Protein AF-A0A971BVS3-F1 (afdb_monomer)

pLDDT: mean 84.84, std 17.57, range [34.06, 97.12]

Secondary structure (DSSP, 8-state):
------------S-HHHHHHHHHHHHH--SS--THHHHHHHHHTT--S-HHHHHHHHHTSSPPPHHHHHHHGGGTTS-GGGSHHHHHHHHHHHHHH-THHHHHHHHHHHHHHHHHS---PPPTT---

Nearest PDB structures (foldseek):
  3r1f-assembly1_A  TM=5.822E-01  e=2.457E-03  Mycobacterium tuberculosis
  3qf3-assembly2_B  TM=5.827E-01  e=1.159E-02  Mycobacterium tuberculosis
  3qyx-assembly1_D  TM=5.644E-01  e=2.059E-02  Mycobacterium tuberculosis H37Rv
  6tri-assembly1_A  TM=7.902E-01  e=2.731E-01  Lactococcus phage TP901-1

Mean predicted aligned error: 8.76 Å

Sequence (127 aa):
MDTNNNVFSYAHESFAETANALLRAQTGRPKPSYAGLVRAAVQRGWPYTPQYLSQMLSGDRAPTMEAMEIVAPLLGVRPDYFREYRVERVRRWFIEHPALDDHFYEQIAAFVAGVVPQRAPHPGALR

Foldseek 3Di:
DDDPPPPVQADPDAPLVVLLVLQCVVPVDNDDDCPVLLVQLVVVVNPDDSVQVVCSNVVVDHDDLVRLCSRQVVSVHHSRSHPSNVVVVVVVCCVVPVVVCVVCVVVVVVVCPVPDPPPPPPPPPDD

Radius of gyration: 19.65 Å; Cα contacts (8 Å, |Δi|>4): 90; chains: 1; bounding box: 39×51×48 Å

Structure (mmCIF, N/CA/C/O backbone):
data_AF-A0A971BVS3-F1
#
_entry.id   AF-A0A971BVS3-F1
#
loop_
_atom_site.group_PDB
_atom_site.id
_atom_site.type_symbol
_atom_site.label_atom_id
_atom_site.label_alt_id
_atom_site.label_comp_id
_atom_site.label_asym_id
_atom_site.label_entity_id
_atom_site.label_seq_id
_atom_site.pdbx_PDB_ins_code
_atom_site.Cartn_x
_atom_site.Cartn_y
_atom_site.Cartn_z
_atom_site.occupancy
_atom_site.B_iso_or_equiv
_atom_site.auth_seq_id
_atom_site.auth_comp_id
_atom_site.auth_asym_id
_atom_site.auth_atom_id
_atom_site.pdbx_PDB_model_num
ATOM 1 N N . MET A 1 1 ? -18.941 -16.484 -28.799 1.00 34.25 1 MET A N 1
ATOM 2 C CA . MET A 1 1 ? -17.811 -16.905 -27.947 1.00 34.25 1 MET A CA 1
ATOM 3 C C . MET A 1 1 ? -17.399 -15.679 -27.167 1.00 34.25 1 MET A C 1
ATOM 5 O O . MET A 1 1 ? -16.664 -14.850 -27.684 1.00 34.25 1 MET A O 1
ATOM 9 N N . ASP A 1 2 ? -17.981 -15.518 -25.985 1.00 34.06 2 ASP A N 1
ATOM 10 C CA . ASP A 1 2 ? -17.744 -14.372 -25.117 1.00 34.06 2 ASP A CA 1
ATOM 11 C C . ASP A 1 2 ? -16.379 -14.532 -24.450 1.00 34.06 2 ASP A C 1
ATOM 13 O O . ASP A 1 2 ? -16.191 -15.336 -23.536 1.00 34.06 2 ASP A O 1
ATOM 17 N N . THR A 1 3 ? -15.382 -13.809 -24.953 1.00 38.88 3 THR A N 1
ATOM 18 C CA . THR A 1 3 ? -14.093 -13.678 -24.278 1.00 38.88 3 THR A CA 1
ATOM 19 C C . THR A 1 3 ? -14.301 -12.886 -22.997 1.00 38.88 3 THR A C 1
ATOM 21 O O . THR A 1 3 ? -14.430 -11.664 -23.023 1.00 38.88 3 THR A O 1
ATOM 24 N N . ASN A 1 4 ? -14.356 -13.631 -21.893 1.00 38.84 4 ASN A N 1
ATOM 25 C CA . ASN A 1 4 ? -14.188 -13.216 -20.505 1.00 38.84 4 ASN A CA 1
ATOM 26 C C . ASN A 1 4 ? -13.285 -11.982 -20.358 1.00 38.84 4 ASN A C 1
ATOM 28 O O . ASN A 1 4 ? -12.075 -12.101 -20.171 1.00 38.84 4 ASN A O 1
ATOM 32 N N . ASN A 1 5 ? -13.884 -10.794 -20.380 1.00 39.03 5 ASN A N 1
ATOM 33 C CA . ASN A 1 5 ? -13.213 -9.564 -19.998 1.00 39.03 5 ASN A CA 1
ATOM 34 C C . ASN A 1 5 ? -13.386 -9.398 -18.484 1.00 39.03 5 ASN A C 1
ATOM 36 O O . ASN A 1 5 ? -14.118 -8.531 -18.012 1.00 39.03 5 ASN A O 1
ATOM 40 N N . ASN A 1 6 ? -12.762 -10.291 -17.710 1.00 39.00 6 ASN A N 1
ATOM 41 C CA . ASN A 1 6 ? -12.603 -10.071 -16.278 1.00 39.00 6 ASN A CA 1
ATOM 42 C C . ASN A 1 6 ? -11.486 -9.037 -16.117 1.00 39.00 6 ASN A C 1
ATOM 44 O O . ASN A 1 6 ? -10.329 -9.369 -15.863 1.00 39.00 6 ASN A O 1
ATOM 48 N N . VAL A 1 7 ? -11.837 -7.780 -16.392 1.00 41.62 7 VAL A N 1
ATOM 49 C CA . VAL A 1 7 ? -10.999 -6.621 -16.117 1.00 41.62 7 VAL A CA 1
ATOM 50 C C . VAL A 1 7 ? -10.808 -6.628 -14.612 1.00 41.62 7 VAL A C 1
ATOM 52 O O . VAL A 1 7 ? -11.708 -6.250 -13.866 1.00 41.62 7 VAL A O 1
ATOM 55 N N . PHE A 1 8 ? -9.671 -7.141 -14.151 1.00 43.50 8 PHE A N 1
ATOM 56 C CA . PHE A 1 8 ? -9.269 -6.999 -12.765 1.00 43.50 8 PHE A CA 1
ATOM 57 C C . PHE A 1 8 ? -9.364 -5.507 -12.424 1.00 43.50 8 PHE A C 1
ATOM 59 O O . PHE A 1 8 ? -8.578 -4.699 -12.920 1.00 43.50 8 PHE A O 1
ATOM 66 N N . SER A 1 9 ? -10.389 -5.131 -11.658 1.00 60.31 9 SER A N 1
ATOM 67 C CA . SER A 1 9 ? -10.668 -3.745 -11.289 1.00 60.31 9 SER A CA 1
ATOM 68 C C . SER A 1 9 ? -9.644 -3.315 -10.245 1.00 60.31 9 SER A C 1
ATOM 70 O O . SER A 1 9 ? -9.932 -3.298 -9.054 1.00 60.31 9 SER A O 1
ATOM 72 N N . TYR A 1 10 ? -8.412 -3.066 -10.676 1.00 72.38 10 TYR A N 1
ATOM 73 C CA . TYR A 1 10 ? -7.348 -2.578 -9.814 1.00 72.38 10 TYR A CA 1
ATOM 74 C C . TYR A 1 10 ? -7.558 -1.097 -9.506 1.00 72.38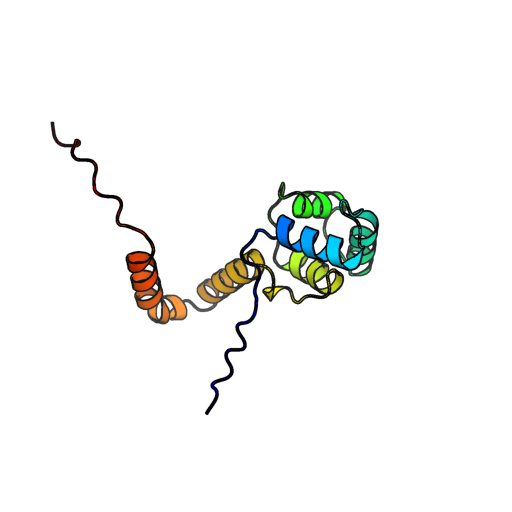 10 TYR A C 1
ATOM 76 O O . TYR A 1 10 ? -7.967 -0.334 -10.380 1.00 72.38 10 TYR A O 1
ATOM 84 N N . ALA A 1 11 ? -7.214 -0.671 -8.290 1.00 73.00 11 ALA A N 1
ATOM 85 C CA . ALA A 1 11 ? -7.249 0.745 -7.958 1.00 73.00 11 ALA A CA 1
ATOM 86 C C . ALA A 1 11 ? -6.147 1.496 -8.715 1.00 73.00 11 ALA A C 1
ATOM 88 O O . ALA A 1 11 ? -5.006 1.022 -8.826 1.00 73.00 11 ALA A O 1
ATOM 89 N N . HIS A 1 12 ? -6.503 2.662 -9.247 1.00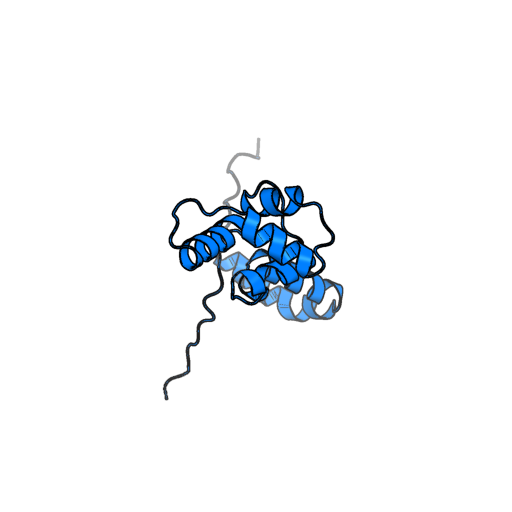 82.00 12 HIS A N 1
ATOM 90 C CA . HIS A 1 12 ? -5.579 3.562 -9.939 1.00 82.00 12 HIS A CA 1
ATOM 91 C C . HIS A 1 12 ? -5.222 4.780 -9.081 1.00 82.00 12 HIS A C 1
ATOM 93 O O . HIS A 1 12 ? -4.195 5.416 -9.326 1.00 82.00 12 HIS A O 1
ATOM 99 N N . GLU A 1 13 ? -6.044 5.059 -8.073 1.00 91.69 13 GLU A N 1
ATOM 100 C CA . GLU A 1 13 ? -5.842 6.043 -7.022 1.00 91.69 13 GLU A CA 1
ATOM 101 C C . GLU A 1 13 ? -4.660 5.673 -6.117 1.00 91.69 13 GLU A C 1
ATOM 103 O O . GLU A 1 13 ? -4.122 4.560 -6.165 1.00 91.69 13 GLU A O 1
ATOM 108 N N . SER A 1 14 ? -4.258 6.617 -5.265 1.00 93.75 14 SER A N 1
ATOM 109 C CA . SER A 1 14 ? -3.220 6.361 -4.269 1.00 93.75 14 SER A CA 1
ATOM 110 C C . SER A 1 14 ? -3.648 5.283 -3.268 1.00 93.75 14 SER A C 1
ATOM 112 O O . SER A 1 14 ? -4.840 5.045 -3.022 1.00 93.75 14 SER A O 1
ATOM 114 N N . PHE A 1 15 ? -2.664 4.667 -2.616 1.00 94.69 15 PHE A N 1
ATOM 115 C CA . PHE A 1 15 ? -2.881 3.750 -1.505 1.00 94.69 15 PHE A CA 1
ATOM 116 C C . PHE A 1 15 ? -3.777 4.380 -0.438 1.00 94.69 15 PHE A C 1
ATOM 118 O O . PHE A 1 15 ? -4.727 3.744 0.012 1.00 94.69 15 PHE A O 1
ATOM 125 N N . ALA A 1 16 ? -3.506 5.633 -0.061 1.00 94.50 16 ALA A N 1
ATOM 126 C CA . ALA A 1 16 ? -4.253 6.343 0.970 1.00 94.50 16 ALA A CA 1
ATOM 127 C C . ALA A 1 16 ? -5.737 6.481 0.597 1.00 94.50 16 ALA A C 1
ATOM 129 O O . ALA A 1 16 ? -6.614 6.135 1.391 1.00 94.50 16 ALA A O 1
ATOM 130 N N . GLU A 1 17 ? -6.038 6.933 -0.620 1.00 94.25 17 GLU A N 1
ATOM 131 C CA . GLU A 1 17 ? -7.415 7.092 -1.103 1.00 94.25 17 GLU A CA 1
ATOM 132 C C . GLU A 1 17 ? -8.146 5.751 -1.167 1.00 94.25 17 GLU A C 1
ATOM 134 O O . GLU A 1 17 ? -9.255 5.616 -0.639 1.00 94.25 17 GLU A O 1
ATOM 139 N N . THR A 1 18 ? -7.489 4.744 -1.742 1.00 95.19 18 THR A N 1
ATOM 140 C CA . THR A 1 18 ? -8.035 3.394 -1.904 1.00 95.19 18 THR A CA 1
ATOM 141 C C . THR A 1 18 ? -8.299 2.735 -0.551 1.00 95.19 18 THR A C 1
ATOM 143 O O . THR A 1 18 ? -9.392 2.227 -0.300 1.00 95.19 18 THR A O 1
ATOM 146 N N . ALA A 1 19 ? -7.327 2.776 0.363 1.00 94.50 19 ALA A N 1
ATOM 147 C CA . ALA A 1 19 ? -7.445 2.181 1.688 1.00 94.50 19 ALA A CA 1
ATOM 148 C C . ALA A 1 19 ? -8.544 2.859 2.514 1.00 94.50 19 ALA A C 1
ATOM 150 O O . ALA A 1 19 ? -9.327 2.177 3.176 1.00 94.50 19 ALA A O 1
ATOM 151 N N . ASN A 1 20 ? -8.666 4.188 2.430 1.00 94.25 20 ASN A N 1
ATOM 152 C CA . ASN A 1 20 ? -9.758 4.905 3.081 1.00 94.25 20 ASN A CA 1
ATOM 153 C C . ASN A 1 20 ? -11.118 4.575 2.466 1.00 94.25 20 ASN A C 1
ATOM 155 O O . ASN A 1 20 ? -12.089 4.433 3.204 1.00 94.25 20 ASN A O 1
ATOM 159 N N . ALA A 1 21 ? -11.219 4.430 1.143 1.00 93.56 21 ALA A N 1
ATOM 160 C CA . ALA A 1 21 ? -12.458 4.002 0.499 1.00 93.56 21 ALA A CA 1
ATOM 161 C C . ALA A 1 21 ? -12.898 2.612 0.989 1.00 93.56 21 ALA A C 1
ATOM 163 O O . ALA A 1 21 ? -14.047 2.453 1.404 1.00 93.56 21 ALA A O 1
ATOM 164 N N . LEU A 1 22 ? -11.971 1.651 1.045 1.00 94.50 22 LEU A N 1
ATOM 165 C CA . LEU A 1 22 ? -12.222 0.310 1.582 1.00 94.50 22 LEU A CA 1
ATOM 166 C C . LEU A 1 22 ? -12.634 0.360 3.058 1.00 94.50 22 LEU A C 1
ATOM 168 O O . LEU A 1 22 ? -13.625 -0.252 3.452 1.00 94.50 22 LEU A O 1
ATOM 172 N N . LEU A 1 23 ? -11.935 1.145 3.878 1.00 93.50 23 LEU A N 1
ATOM 173 C CA . LEU A 1 23 ? -12.232 1.256 5.304 1.00 93.50 23 LEU A CA 1
ATOM 174 C C . LEU A 1 23 ? -13.594 1.928 5.567 1.00 93.50 23 LEU A C 1
ATOM 176 O O . LEU A 1 23 ? -14.326 1.526 6.477 1.00 93.50 23 LEU A O 1
ATOM 180 N N . ARG A 1 24 ? -13.980 2.922 4.756 1.00 94.00 24 ARG A N 1
ATOM 181 C CA . ARG A 1 24 ? -15.329 3.513 4.781 1.00 94.00 24 ARG A CA 1
ATOM 182 C C . ARG A 1 24 ? -16.392 2.482 4.409 1.00 94.00 24 ARG A C 1
ATOM 184 O O . ARG A 1 24 ? -17.395 2.392 5.111 1.00 94.00 24 ARG A O 1
ATOM 191 N N . ALA A 1 25 ? -16.154 1.683 3.369 1.00 92.06 25 ALA A N 1
ATOM 192 C CA . ALA A 1 25 ? -17.074 0.629 2.945 1.00 92.06 25 ALA A CA 1
ATOM 193 C C . ALA A 1 25 ? -17.264 -0.449 4.028 1.00 92.06 25 ALA A C 1
ATOM 195 O O . ALA A 1 25 ? -18.390 -0.851 4.296 1.00 92.06 25 ALA A O 1
ATOM 196 N N . GLN A 1 26 ? -16.188 -0.861 4.708 1.00 91.69 26 GLN A N 1
ATOM 197 C CA . GLN A 1 26 ? -16.256 -1.849 5.792 1.00 91.69 26 GLN A CA 1
ATOM 198 C C . GLN A 1 26 ? -16.968 -1.331 7.048 1.00 91.69 26 GLN A C 1
ATOM 200 O O . GLN A 1 26 ? -17.671 -2.080 7.722 1.00 91.69 26 GLN A O 1
ATOM 205 N N . THR A 1 27 ? -16.750 -0.063 7.407 1.00 89.94 27 THR A N 1
ATOM 206 C CA . THR A 1 27 ? -17.245 0.496 8.677 1.00 89.94 27 THR A CA 1
ATOM 207 C C . THR A 1 27 ? -18.578 1.229 8.549 1.00 89.94 27 THR A C 1
ATOM 209 O O . THR A 1 27 ? -19.191 1.544 9.569 1.00 89.94 27 THR A O 1
ATOM 212 N N . GLY A 1 28 ? -18.996 1.574 7.328 1.00 91.00 28 GLY A N 1
ATOM 213 C CA . GLY A 1 28 ? -20.140 2.448 7.061 1.00 91.00 28 GLY A CA 1
ATOM 214 C C . GLY A 1 28 ? -19.951 3.891 7.548 1.00 91.00 28 GLY A C 1
ATOM 215 O O . GLY A 1 28 ? -20.908 4.661 7.580 1.00 91.00 28 GLY A O 1
ATOM 216 N N . ARG A 1 29 ? -18.738 4.280 7.970 1.00 86.94 29 ARG A N 1
ATOM 217 C CA . ARG A 1 29 ? -18.459 5.606 8.542 1.00 86.94 29 ARG A CA 1
ATOM 218 C C . ARG A 1 29 ? -17.777 6.503 7.516 1.00 86.94 29 ARG A C 1
ATOM 220 O O . ARG A 1 29 ? -16.809 6.063 6.910 1.00 86.94 29 ARG A O 1
ATOM 227 N N . PRO A 1 30 ? -18.162 7.785 7.392 1.00 84.25 30 PRO A N 1
ATOM 228 C CA . PRO A 1 30 ? -17.488 8.719 6.487 1.00 84.25 30 PRO A CA 1
ATOM 229 C C . PRO A 1 30 ? -16.053 9.048 6.931 1.00 84.25 30 PRO A C 1
ATOM 231 O O . PRO A 1 30 ? -15.200 9.338 6.096 1.00 84.25 30 PRO A O 1
ATOM 234 N N . LYS A 1 31 ? -15.776 8.979 8.242 1.00 84.25 31 LYS A N 1
ATOM 235 C CA . LYS A 1 31 ? -14.444 9.149 8.843 1.00 84.25 31 LYS A CA 1
ATOM 236 C C . LYS A 1 31 ? -14.143 7.961 9.765 1.00 84.25 31 LYS A C 1
ATOM 238 O O . LYS A 1 31 ? -14.478 8.011 10.952 1.00 84.25 31 LYS A O 1
ATOM 243 N N . PRO A 1 32 ? -13.608 6.854 9.231 1.00 82.50 32 PRO A N 1
ATOM 244 C CA . PRO A 1 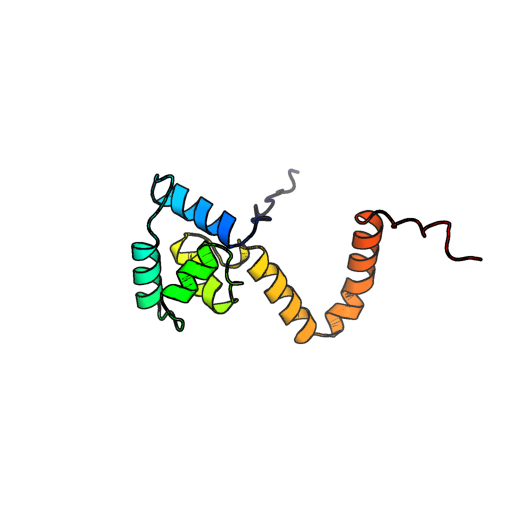32 ? -13.295 5.681 10.031 1.00 82.50 32 PRO A CA 1
ATOM 245 C C . PRO A 1 32 ? -12.122 5.951 10.981 1.00 82.50 32 PRO A C 1
ATOM 247 O O . PRO A 1 32 ? -11.208 6.709 10.673 1.00 82.50 32 PRO A O 1
ATOM 250 N N . SER A 1 33 ? -12.141 5.309 12.150 1.00 87.25 33 SER A N 1
ATOM 251 C CA . SER A 1 33 ? -10.998 5.330 13.066 1.00 87.25 33 SER A CA 1
ATOM 252 C C . SER A 1 33 ? -9.966 4.294 12.632 1.00 87.25 33 SER A C 1
ATOM 254 O O . SER A 1 33 ? -10.311 3.133 12.411 1.00 87.25 33 SER A O 1
ATOM 256 N N . TYR A 1 34 ? -8.691 4.678 12.599 1.00 89.88 34 TYR A N 1
ATOM 257 C CA . TYR A 1 34 ? -7.600 3.751 12.290 1.00 89.88 34 TYR A CA 1
ATOM 258 C C . TYR A 1 34 ? -7.223 2.848 13.465 1.00 89.88 34 TYR A C 1
ATOM 260 O O . TYR A 1 34 ? -6.516 1.868 13.265 1.00 89.88 34 TYR A O 1
ATOM 268 N N . ALA A 1 35 ? -7.707 3.113 14.684 1.00 87.44 35 ALA A N 1
ATOM 269 C CA . ALA A 1 35 ? -7.302 2.359 15.873 1.00 87.44 35 ALA A CA 1
ATOM 270 C C . ALA A 1 35 ? -7.587 0.851 15.752 1.00 87.44 35 ALA A C 1
ATOM 272 O O . ALA A 1 35 ? -6.790 0.029 16.198 1.00 87.44 35 ALA A O 1
ATOM 273 N N . GLY A 1 36 ? -8.708 0.477 15.124 1.00 90.06 36 GLY A N 1
ATOM 274 C CA . GLY A 1 36 ? -9.029 -0.925 14.848 1.00 90.06 36 GLY A CA 1
ATOM 275 C C . GLY A 1 36 ? -8.029 -1.568 13.888 1.00 90.06 36 GLY A C 1
ATOM 276 O O . GLY A 1 36 ? -7.487 -2.628 14.190 1.00 90.06 36 GLY A O 1
ATOM 277 N N . LEU A 1 37 ? -7.734 -0.879 12.784 1.00 92.19 37 LEU A N 1
ATOM 278 C CA . LEU A 1 37 ? -6.794 -1.337 11.765 1.00 92.19 37 LEU A CA 1
ATOM 279 C C . LEU A 1 37 ? -5.360 -1.432 12.308 1.00 92.19 37 LEU A C 1
ATOM 281 O O . LEU A 1 37 ? -4.700 -2.441 12.093 1.00 92.19 37 LEU A O 1
ATOM 285 N N . VAL A 1 38 ? -4.910 -0.440 13.083 1.00 91.06 38 VAL A N 1
ATOM 286 C CA . VAL A 1 38 ? -3.605 -0.447 13.766 1.00 91.06 38 VAL A CA 1
ATOM 287 C C . VAL A 1 38 ? -3.488 -1.650 14.698 1.00 91.06 38 VAL A C 1
ATOM 289 O O . VAL A 1 38 ? -2.505 -2.380 14.629 1.00 91.06 38 VAL A O 1
ATOM 292 N N . ARG A 1 39 ? -4.491 -1.894 15.555 1.00 91.62 39 ARG A N 1
ATOM 293 C CA . ARG A 1 39 ? -4.466 -3.050 16.468 1.00 91.62 39 ARG A CA 1
ATOM 294 C C . ARG A 1 39 ? -4.397 -4.370 15.707 1.00 91.62 39 ARG A C 1
ATOM 296 O O . ARG A 1 39 ? -3.604 -5.232 16.074 1.00 91.62 39 ARG A O 1
ATOM 303 N N . ALA A 1 40 ? -5.185 -4.509 14.644 1.00 93.44 40 ALA A N 1
ATOM 304 C CA . ALA A 1 40 ? -5.185 -5.713 13.823 1.00 93.44 40 ALA A CA 1
ATOM 305 C C . ALA A 1 40 ? -3.855 -5.907 13.069 1.00 93.44 40 ALA A C 1
ATOM 307 O O . ALA A 1 40 ? -3.372 -7.031 12.958 1.00 93.44 40 ALA A O 1
ATOM 308 N N . ALA A 1 41 ? -3.225 -4.822 12.607 1.00 93.62 41 ALA A N 1
ATOM 309 C CA . ALA A 1 41 ? -1.905 -4.869 11.985 1.00 93.62 41 ALA A CA 1
ATOM 310 C C . ALA A 1 41 ? -0.834 -5.321 12.987 1.00 93.62 41 ALA A C 1
ATOM 312 O O . ALA A 1 41 ? -0.073 -6.240 12.692 1.00 93.62 41 ALA A O 1
ATOM 313 N N . VAL A 1 42 ? -0.809 -4.749 14.198 1.00 92.50 42 VAL A N 1
ATOM 314 C CA . VAL A 1 42 ? 0.129 -5.151 15.265 1.00 92.50 42 VAL A CA 1
ATOM 315 C C . VAL A 1 42 ? -0.020 -6.633 15.612 1.00 92.50 42 VAL A C 1
ATOM 317 O O . VAL A 1 42 ? 0.981 -7.337 15.709 1.00 92.50 42 VAL A O 1
ATOM 320 N N . GLN A 1 43 ? -1.250 -7.142 15.707 1.00 92.62 43 GLN A N 1
ATOM 321 C CA . GLN A 1 43 ? -1.504 -8.573 15.928 1.00 92.62 43 GLN A CA 1
ATOM 322 C C . GLN A 1 43 ? -0.993 -9.473 14.792 1.00 92.62 43 GLN A C 1
ATOM 324 O O . GLN A 1 43 ? -0.706 -10.643 15.027 1.00 92.62 43 GLN A O 1
ATOM 329 N N . ARG A 1 44 ? -0.852 -8.937 13.574 1.00 92.12 44 ARG A N 1
ATOM 330 C CA . ARG A 1 44 ? -0.271 -9.625 12.411 1.00 92.12 44 ARG A CA 1
ATOM 331 C C . ARG A 1 44 ? 1.238 -9.419 12.253 1.00 92.12 44 ARG A C 1
ATOM 333 O O . ARG A 1 44 ? 1.778 -9.749 11.205 1.00 92.12 44 ARG A O 1
ATOM 340 N N . GLY A 1 45 ? 1.919 -8.903 13.276 1.00 91.75 45 GLY A N 1
ATOM 341 C CA . GLY A 1 45 ? 3.371 -8.726 13.251 1.00 91.75 45 GLY A CA 1
ATOM 342 C C . GLY A 1 45 ? 3.827 -7.452 12.544 1.00 91.75 45 GLY A C 1
ATOM 343 O O . GLY A 1 45 ? 4.905 -7.439 11.964 1.00 91.75 45 GLY A O 1
ATOM 344 N N . TRP A 1 46 ? 3.022 -6.385 12.581 1.00 93.31 46 TRP A N 1
ATOM 345 C CA . TRP A 1 46 ? 3.404 -5.070 12.058 1.00 93.31 46 TRP A CA 1
ATOM 346 C C . TRP A 1 46 ? 4.768 -4.611 12.606 1.00 93.31 46 TRP A C 1
ATOM 348 O O . TRP A 1 46 ? 4.877 -4.371 13.811 1.00 93.31 46 TRP A O 1
ATOM 358 N N . PRO A 1 47 ? 5.793 -4.447 11.748 1.00 92.00 47 PRO A N 1
ATOM 359 C CA . PRO A 1 47 ? 7.149 -4.150 12.205 1.00 92.00 47 PRO A CA 1
ATOM 360 C C . PRO A 1 47 ? 7.404 -2.645 12.393 1.00 92.00 47 PRO A C 1
ATOM 362 O O . PRO A 1 47 ? 8.463 -2.248 12.876 1.00 92.00 47 PRO A O 1
ATOM 365 N N . TYR A 1 48 ? 6.452 -1.789 12.007 1.00 92.81 48 TYR A N 1
ATOM 366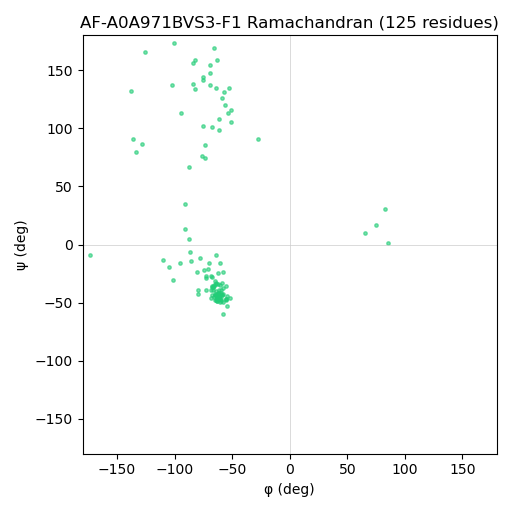 C CA . TYR A 1 48 ? 6.594 -0.334 12.051 1.00 92.81 48 TYR A CA 1
ATOM 367 C C . TYR A 1 48 ? 5.903 0.281 13.276 1.00 92.81 48 TYR A C 1
ATOM 369 O O . TYR A 1 48 ? 5.164 -0.365 14.017 1.00 92.81 48 TYR A O 1
ATOM 377 N N . THR A 1 49 ? 6.093 1.583 13.490 1.00 91.38 49 THR A N 1
ATOM 378 C CA . THR A 1 49 ? 5.358 2.294 14.543 1.00 91.38 49 THR A CA 1
ATOM 379 C C . THR A 1 49 ? 3.867 2.412 14.187 1.00 91.38 49 THR A C 1
ATOM 381 O O . THR A 1 49 ? 3.511 2.445 13.006 1.00 91.38 49 THR A O 1
ATOM 384 N N . PRO A 1 50 ? 2.960 2.544 15.171 1.00 87.50 50 PRO A N 1
ATOM 385 C CA . PRO A 1 50 ? 1.552 2.856 14.905 1.00 87.50 50 PRO A CA 1
ATOM 386 C C . PRO A 1 50 ? 1.358 4.138 14.081 1.00 87.50 50 PRO A C 1
ATOM 388 O O . PRO A 1 50 ? 0.474 4.211 13.229 1.00 87.50 50 PRO A O 1
ATOM 391 N N . GLN A 1 51 ? 2.216 5.139 14.304 1.00 91.12 51 GLN A N 1
ATOM 392 C CA . GLN A 1 51 ? 2.198 6.403 13.568 1.00 91.12 51 GLN A CA 1
ATOM 393 C C . GLN A 1 51 ? 2.499 6.211 12.078 1.00 91.12 51 GLN A C 1
ATOM 395 O O . GLN A 1 51 ? 1.907 6.906 11.257 1.00 91.12 51 GLN A O 1
ATOM 400 N N . TYR A 1 52 ? 3.354 5.245 11.725 1.00 93.31 52 TYR A N 1
ATOM 401 C CA . TYR A 1 52 ? 3.657 4.908 10.335 1.00 93.31 52 TYR A CA 1
ATOM 402 C C . TYR A 1 52 ? 2.381 4.578 9.554 1.00 93.31 52 TYR A C 1
ATOM 404 O O . TYR A 1 52 ? 2.170 5.113 8.469 1.00 93.31 52 TYR A O 1
ATOM 412 N N . LEU A 1 53 ? 1.502 3.738 10.116 1.00 91.38 53 LEU A N 1
ATOM 413 C CA . LEU A 1 53 ? 0.262 3.347 9.445 1.00 91.38 53 LEU A CA 1
ATOM 414 C C . LEU A 1 53 ? -0.671 4.546 9.254 1.00 91.38 53 LEU A C 1
ATOM 416 O O . LEU A 1 53 ? -1.230 4.725 8.177 1.00 91.38 53 LEU A O 1
ATOM 420 N N . SER A 1 54 ? -0.799 5.399 10.272 1.00 90.44 54 SER A N 1
ATOM 421 C CA . SER A 1 54 ? -1.586 6.630 10.156 1.00 90.44 54 SER A CA 1
ATOM 422 C C . SER A 1 54 ? -1.058 7.547 9.050 1.00 90.44 54 SER A C 1
ATOM 424 O O . SER A 1 54 ? -1.862 8.070 8.289 1.00 90.44 54 SER A O 1
ATOM 426 N N . GLN A 1 55 ? 0.267 7.691 8.925 1.00 93.56 55 GLN A N 1
ATOM 427 C CA . GLN A 1 55 ? 0.905 8.489 7.870 1.00 93.56 55 GLN A CA 1
ATOM 428 C C . GLN A 1 55 ? 0.715 7.885 6.471 1.00 93.56 55 GLN A C 1
ATOM 430 O O . GLN A 1 55 ? 0.543 8.617 5.502 1.00 93.56 55 GLN A O 1
ATOM 435 N N . MET A 1 56 ? 0.709 6.554 6.343 1.00 94.62 56 MET A N 1
ATOM 436 C CA . MET A 1 56 ? 0.361 5.907 5.071 1.00 94.62 56 MET A CA 1
ATOM 437 C C . MET A 1 56 ? -1.087 6.186 4.677 1.00 94.62 56 MET A C 1
ATOM 439 O O . MET A 1 56 ? -1.378 6.457 3.517 1.00 94.62 56 MET A O 1
ATOM 443 N N . LEU A 1 57 ? -2.004 6.103 5.643 1.00 91.62 57 LEU A N 1
ATOM 444 C CA . LEU A 1 57 ? -3.434 6.294 5.407 1.00 91.62 57 LEU A CA 1
ATOM 445 C C . LEU A 1 57 ? -3.803 7.765 5.186 1.00 91.62 57 LEU A C 1
ATOM 447 O O . LEU A 1 57 ? -4.843 8.029 4.592 1.00 91.62 57 LEU A O 1
ATOM 451 N N . SER A 1 58 ? -2.994 8.722 5.645 1.00 90.75 58 SER A N 1
ATOM 452 C CA . SER A 1 58 ? -3.145 10.142 5.298 1.00 90.75 58 SER A CA 1
ATOM 453 C C . SER A 1 58 ? -2.451 10.525 3.989 1.00 90.75 58 SER A C 1
ATOM 455 O O . SER A 1 58 ? -2.747 11.586 3.450 1.00 90.75 58 SER A O 1
ATOM 457 N N . GLY A 1 59 ? -1.564 9.674 3.464 1.00 92.88 59 GLY A N 1
ATOM 458 C CA . GLY A 1 59 ? -0.747 9.967 2.284 1.00 92.88 59 GLY A CA 1
ATOM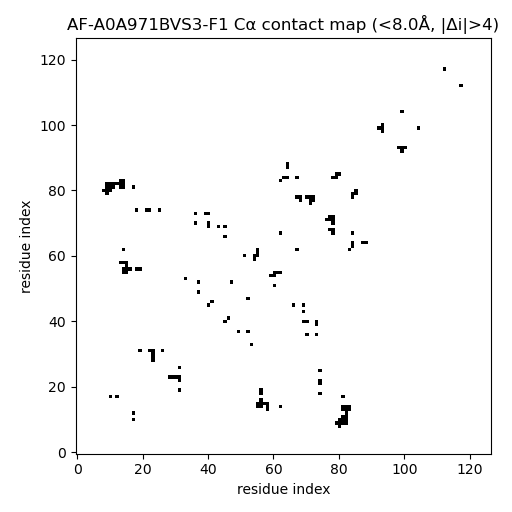 459 C C . GLY A 1 59 ? 0.547 10.731 2.588 1.00 92.88 59 GLY A C 1
ATOM 460 O O . GLY A 1 59 ? 1.328 10.981 1.675 1.00 92.88 59 GLY A O 1
ATOM 461 N N . ASP A 1 60 ? 0.825 11.038 3.859 1.00 94.00 60 ASP A N 1
ATOM 462 C CA . ASP A 1 60 ? 2.058 11.716 4.291 1.00 94.00 60 ASP A CA 1
ATOM 463 C C . ASP A 1 60 ? 3.300 10.822 4.166 1.00 94.00 60 ASP A C 1
ATOM 465 O O . ASP A 1 60 ? 4.438 11.292 4.243 1.00 94.00 60 ASP A O 1
ATOM 469 N N . ARG A 1 61 ? 3.100 9.508 4.009 1.00 94.31 61 ARG A N 1
ATOM 470 C CA . ARG A 1 61 ? 4.176 8.535 3.848 1.00 94.31 61 ARG A CA 1
ATOM 471 C C . ARG A 1 61 ? 3.846 7.503 2.783 1.00 94.31 61 ARG A C 1
ATOM 473 O O . ARG A 1 61 ? 2.792 6.875 2.819 1.00 94.31 61 ARG A O 1
ATOM 480 N N . ALA A 1 62 ? 4.799 7.269 1.884 1.00 93.06 62 ALA A N 1
ATOM 481 C CA 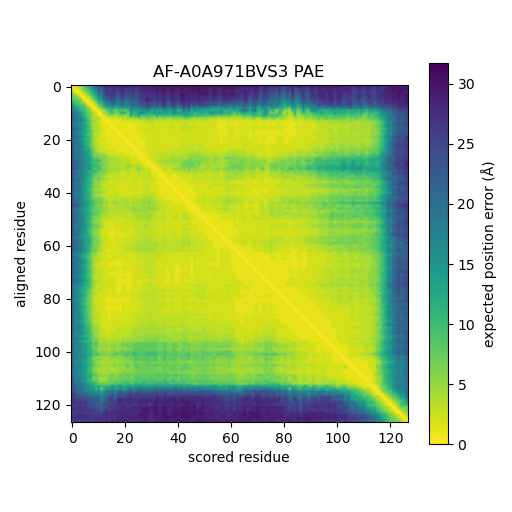. ALA A 1 62 ? 4.691 6.205 0.897 1.00 93.06 62 ALA A CA 1
ATOM 482 C C . ALA A 1 62 ? 4.664 4.820 1.580 1.00 93.06 62 ALA A C 1
ATOM 484 O O . ALA A 1 62 ? 5.478 4.567 2.477 1.00 93.06 62 ALA A O 1
ATOM 485 N N . PRO A 1 63 ? 3.760 3.916 1.168 1.00 94.56 63 PRO A N 1
ATOM 486 C CA . PRO A 1 63 ? 3.675 2.573 1.724 1.00 94.56 63 PRO A CA 1
ATOM 487 C C . PRO A 1 63 ? 4.810 1.674 1.206 1.00 94.56 63 PRO A C 1
ATOM 489 O O . PRO A 1 63 ? 5.154 1.710 0.025 1.00 94.56 63 PRO A O 1
ATOM 492 N N . THR A 1 64 ? 5.370 0.818 2.064 1.00 95.81 64 THR A N 1
ATOM 493 C CA . THR A 1 64 ? 6.265 -0.270 1.621 1.00 95.81 64 THR A CA 1
ATOM 494 C C . THR A 1 64 ? 5.453 -1.473 1.139 1.00 95.81 64 THR A C 1
ATOM 496 O O . THR A 1 64 ? 4.293 -1.642 1.519 1.00 95.81 64 THR A O 1
ATOM 499 N N . MET A 1 65 ? 6.064 -2.347 0.327 1.00 96.19 65 MET A N 1
ATOM 500 C CA . MET A 1 65 ? 5.433 -3.615 -0.071 1.00 96.19 65 MET A CA 1
ATOM 501 C C . MET A 1 65 ? 5.012 -4.459 1.134 1.00 96.19 65 MET A C 1
ATOM 503 O O . MET A 1 65 ? 3.863 -4.879 1.200 1.00 96.19 65 MET A O 1
ATOM 507 N N . GLU A 1 66 ? 5.909 -4.632 2.105 1.00 96.00 66 GLU A N 1
ATOM 508 C CA . GLU A 1 66 ? 5.641 -5.386 3.335 1.00 96.00 66 GLU A CA 1
ATOM 509 C C . GLU A 1 66 ? 4.465 -4.785 4.123 1.00 96.00 66 GLU A C 1
ATOM 511 O O . GLU A 1 66 ? 3.565 -5.496 4.569 1.00 96.00 66 GLU A O 1
ATOM 516 N N . ALA A 1 67 ? 4.410 -3.455 4.244 1.00 95.94 67 ALA A N 1
ATOM 517 C CA . ALA A 1 67 ? 3.292 -2.791 4.903 1.00 95.94 67 ALA A CA 1
ATOM 518 C C . ALA A 1 67 ? 1.960 -3.046 4.172 1.00 95.94 67 ALA A C 1
ATOM 520 O O . ALA A 1 67 ? 0.942 -3.322 4.812 1.00 95.94 67 ALA A O 1
ATOM 521 N N . MET A 1 68 ? 1.959 -2.991 2.836 1.00 96.50 68 MET A N 1
ATOM 522 C CA . MET A 1 68 ? 0.776 -3.304 2.025 1.00 96.50 68 MET A CA 1
ATOM 523 C C . MET A 1 68 ? 0.370 -4.779 2.135 1.00 96.50 68 MET A C 1
ATOM 525 O O . MET A 1 68 ? -0.823 -5.066 2.180 1.00 96.50 68 MET A O 1
ATOM 529 N N . GLU A 1 69 ? 1.324 -5.704 2.246 1.00 96.75 69 GLU A N 1
ATOM 530 C CA . GLU A 1 69 ? 1.071 -7.139 2.442 1.00 96.75 69 GLU A CA 1
ATOM 531 C C . GLU A 1 69 ? 0.345 -7.441 3.755 1.00 96.75 69 GLU A C 1
ATOM 533 O O . GLU A 1 69 ? -0.521 -8.315 3.794 1.00 96.75 69 GLU A O 1
ATOM 538 N N . ILE A 1 70 ? 0.626 -6.672 4.808 1.00 96.69 70 ILE A N 1
ATOM 539 C CA . ILE A 1 70 ? -0.050 -6.808 6.104 1.00 96.69 70 ILE A CA 1
ATOM 540 C C . ILE A 1 70 ? -1.429 -6.133 6.090 1.00 96.69 70 ILE A C 1
ATOM 542 O O . ILE A 1 70 ? -2.402 -6.684 6.618 1.00 96.69 70 ILE A O 1
ATOM 546 N N . VAL A 1 71 ? -1.531 -4.937 5.501 1.00 95.56 71 VAL A N 1
ATOM 547 C CA . VAL A 1 71 ? -2.746 -4.105 5.558 1.00 95.56 71 VAL A CA 1
ATOM 548 C C . VAL A 1 71 ? -3.813 -4.555 4.562 1.00 95.56 71 VAL A C 1
ATOM 550 O O . VAL A 1 71 ? -4.993 -4.569 4.913 1.00 95.56 71 VAL A O 1
ATOM 553 N N . ALA A 1 72 ? -3.443 -4.960 3.345 1.00 96.12 72 ALA A N 1
ATOM 554 C CA . ALA A 1 72 ? -4.409 -5.315 2.304 1.00 96.12 72 ALA A CA 1
ATOM 555 C C . ALA A 1 72 ? -5.409 -6.398 2.752 1.00 96.12 72 ALA A C 1
ATOM 557 O O . ALA A 1 72 ? -6.617 -6.169 2.632 1.00 96.12 72 ALA A O 1
ATOM 558 N N . PRO A 1 73 ? -4.980 -7.514 3.379 1.00 96.69 73 PRO A N 1
ATOM 559 C CA . PRO A 1 73 ? -5.916 -8.548 3.805 1.00 96.69 73 PRO A CA 1
ATOM 560 C C . PRO A 1 73 ? -6.785 -8.114 4.993 1.00 96.69 73 PRO A C 1
ATOM 562 O O . PRO A 1 73 ? -7.837 -8.701 5.219 1.00 96.69 73 PRO A O 1
ATOM 565 N N . LEU A 1 74 ? -6.373 -7.103 5.773 1.00 95.69 74 LEU A N 1
ATOM 566 C CA . LEU A 1 74 ? -7.226 -6.486 6.803 1.00 95.69 74 LEU A CA 1
ATOM 567 C C . LEU A 1 74 ? -8.332 -5.628 6.174 1.00 95.69 74 LEU A C 1
ATOM 569 O O . LEU A 1 74 ? -9.426 -5.517 6.720 1.00 95.69 74 LEU A O 1
ATOM 573 N N . LEU A 1 75 ? -8.067 -5.078 4.991 1.00 94.81 75 LEU A N 1
ATOM 574 C CA . LEU A 1 75 ? -9.032 -4.350 4.170 1.00 94.81 75 LEU A CA 1
ATOM 575 C C . LEU A 1 75 ? -9.844 -5.270 3.237 1.00 94.81 75 LEU A C 1
ATOM 577 O O . LEU A 1 75 ? -10.662 -4.786 2.459 1.00 94.81 75 LEU A O 1
ATOM 581 N N . GLY A 1 76 ? -9.667 -6.592 3.338 1.00 94.88 76 GLY A N 1
ATOM 582 C CA . GLY A 1 76 ? -10.418 -7.582 2.560 1.00 94.88 76 GLY A CA 1
ATOM 583 C C . GLY A 1 76 ? -9.988 -7.697 1.096 1.00 94.88 76 GLY A C 1
ATOM 584 O O . GLY A 1 76 ? -10.732 -8.245 0.289 1.00 94.88 76 GLY A O 1
ATOM 585 N N . VAL A 1 77 ? -8.803 -7.194 0.743 1.00 96.19 77 VAL A N 1
ATOM 586 C CA . VAL A 1 77 ? -8.264 -7.238 -0.622 1.00 96.19 77 VAL A CA 1
ATOM 587 C C . VAL A 1 77 ? -6.873 -7.868 -0.641 1.00 96.19 77 VAL A C 1
ATOM 589 O O . VAL A 1 77 ? -6.222 -8.040 0.390 1.00 96.19 77 VAL A O 1
ATOM 592 N N . ARG A 1 78 ? -6.396 -8.229 -1.831 1.00 96.38 78 ARG A N 1
ATOM 593 C CA . ARG A 1 78 ? -5.006 -8.653 -2.018 1.00 96.38 78 ARG A CA 1
ATOM 594 C C . ARG A 1 78 ? -4.090 -7.431 -2.201 1.00 96.38 78 ARG A C 1
ATOM 596 O O . ARG A 1 78 ? -4.574 -6.399 -2.666 1.00 96.38 78 ARG A O 1
ATOM 603 N N . PRO A 1 79 ? -2.780 -7.523 -1.908 1.00 95.94 79 PRO A N 1
ATOM 604 C CA . PRO A 1 79 ? -1.860 -6.389 -2.057 1.00 95.94 79 PRO A CA 1
ATOM 605 C C . PRO A 1 79 ? -1.794 -5.844 -3.489 1.00 95.94 79 PRO A C 1
ATOM 607 O O . PRO A 1 79 ? -1.701 -4.635 -3.680 1.00 95.94 79 PRO A O 1
ATOM 610 N N . ASP A 1 80 ? -1.946 -6.711 -4.497 1.00 96.06 80 ASP A N 1
ATOM 611 C CA . ASP A 1 80 ? -1.989 -6.341 -5.916 1.00 96.06 80 ASP A CA 1
ATOM 612 C C . ASP A 1 80 ? -3.188 -5.467 -6.307 1.00 96.06 80 ASP A C 1
ATOM 614 O O . ASP A 1 80 ? -3.199 -4.910 -7.401 1.00 96.06 80 ASP A O 1
ATOM 618 N N . TYR A 1 81 ? -4.158 -5.272 -5.411 1.00 95.31 81 TYR A N 1
ATOM 619 C CA . TYR A 1 81 ? -5.217 -4.288 -5.605 1.00 95.31 81 TYR A CA 1
ATOM 620 C C . TYR A 1 81 ? -4.678 -2.848 -5.643 1.00 95.31 81 TYR A C 1
ATOM 622 O O . TYR A 1 81 ? -5.205 -2.014 -6.379 1.00 95.31 81 TYR A O 1
ATOM 630 N N . PHE A 1 82 ? -3.609 -2.561 -4.891 1.00 95.75 82 PHE A N 1
ATOM 631 C CA . PHE A 1 82 ? -3.018 -1.228 -4.796 1.00 95.75 82 PHE A CA 1
ATOM 632 C C . PHE A 1 82 ? -2.036 -0.953 -5.939 1.00 95.75 82 PHE A C 1
ATOM 634 O O . PHE A 1 82 ? -1.211 -1.798 -6.304 1.00 95.75 82 PHE A O 1
ATOM 641 N N . ARG A 1 83 ? -2.092 0.260 -6.501 1.00 95.06 83 ARG A N 1
ATOM 642 C CA . ARG A 1 83 ? -1.210 0.689 -7.594 1.00 95.06 83 ARG A CA 1
ATOM 643 C C . ARG A 1 83 ? 0.263 0.651 -7.187 1.00 95.06 83 ARG A C 1
ATOM 645 O O . ARG A 1 83 ? 1.079 0.121 -7.934 1.00 95.06 83 ARG A O 1
ATOM 652 N N . GLU A 1 84 ? 0.602 1.179 -6.018 1.00 96.06 84 GLU A N 1
ATOM 653 C CA . GLU A 1 84 ? 1.974 1.265 -5.509 1.00 96.06 84 GLU A CA 1
ATOM 654 C C . GLU A 1 84 ? 2.604 -0.119 -5.343 1.00 96.06 84 GLU A C 1
ATOM 656 O O . GLU A 1 84 ? 3.762 -0.310 -5.711 1.00 96.06 84 GLU A O 1
ATOM 661 N N . TYR A 1 85 ? 1.828 -1.102 -4.872 1.00 96.81 85 TYR A N 1
ATOM 662 C CA . TYR A 1 85 ? 2.292 -2.484 -4.766 1.00 96.81 85 TYR A CA 1
ATOM 663 C C . TYR A 1 85 ? 2.627 -3.061 -6.141 1.00 96.81 85 TYR A C 1
ATOM 665 O O . TYR A 1 85 ? 3.692 -3.646 -6.325 1.00 96.81 85 TYR A O 1
ATOM 673 N N . ARG A 1 86 ? 1.741 -2.869 -7.129 1.00 95.56 86 ARG A N 1
ATOM 674 C CA . ARG A 1 86 ? 1.967 -3.344 -8.502 1.00 95.56 86 ARG A CA 1
ATOM 675 C C . ARG A 1 86 ? 3.200 -2.696 -9.127 1.00 95.56 86 ARG A C 1
ATOM 677 O O . ARG A 1 86 ? 4.004 -3.404 -9.721 1.00 95.56 86 ARG A O 1
ATOM 684 N N . VAL A 1 87 ? 3.370 -1.383 -8.966 1.00 94.62 87 VAL A N 1
ATOM 685 C CA . VAL A 1 87 ? 4.525 -0.646 -9.505 1.00 94.62 87 VAL A CA 1
ATOM 686 C C . VAL A 1 87 ? 5.833 -1.136 -8.885 1.00 94.62 87 VAL A C 1
ATOM 688 O O . VAL A 1 87 ? 6.767 -1.448 -9.619 1.00 94.62 87 VAL A O 1
ATOM 691 N N . GLU A 1 88 ? 5.904 -1.256 -7.559 1.00 96.06 88 GLU A N 1
ATOM 692 C CA . GLU A 1 88 ? 7.124 -1.722 -6.890 1.00 96.06 88 GLU A CA 1
ATOM 693 C C . GLU A 1 88 ? 7.414 -3.196 -7.212 1.00 96.06 88 GLU A C 1
ATOM 695 O O . GLU A 1 88 ? 8.567 -3.564 -7.430 1.00 96.06 88 GLU A O 1
ATOM 700 N N . ARG A 1 89 ? 6.380 -4.039 -7.338 1.00 96.25 89 ARG A N 1
ATOM 701 C CA . ARG A 1 89 ? 6.535 -5.440 -7.753 1.00 96.25 89 ARG A CA 1
ATOM 702 C C . ARG A 1 89 ? 7.079 -5.561 -9.175 1.00 96.25 89 ARG A C 1
ATOM 704 O O . ARG A 1 89 ? 7.998 -6.342 -9.395 1.00 96.25 89 ARG A O 1
ATOM 711 N N . VAL A 1 90 ? 6.559 -4.767 -10.114 1.00 95.19 90 VAL A N 1
ATOM 712 C CA . VAL A 1 90 ? 7.096 -4.694 -11.482 1.00 95.19 90 VAL A CA 1
ATOM 713 C C . VAL A 1 90 ? 8.551 -4.240 -11.445 1.00 95.19 90 VAL A C 1
ATOM 715 O O . VAL A 1 90 ? 9.406 -4.909 -12.010 1.00 95.19 90 VAL A O 1
ATOM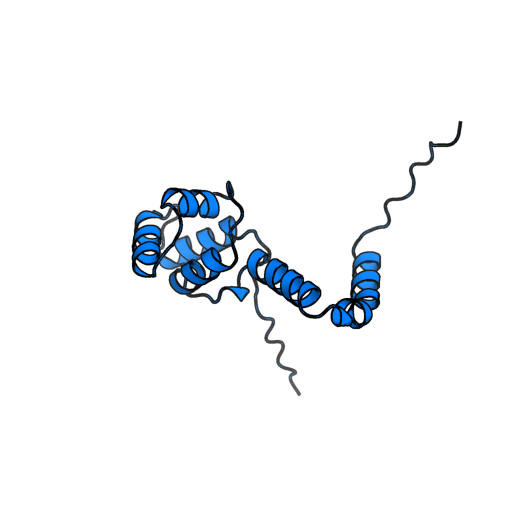 718 N N . ARG A 1 91 ? 8.867 -3.166 -10.713 1.00 94.94 91 ARG A N 1
ATOM 719 C CA . ARG A 1 91 ? 10.247 -2.687 -10.567 1.00 94.94 91 ARG A CA 1
ATOM 720 C C . ARG A 1 91 ? 11.190 -3.783 -10.062 1.00 94.94 91 ARG A C 1
ATOM 722 O O . ARG A 1 91 ? 12.278 -3.934 -10.609 1.00 94.94 91 ARG A O 1
ATOM 729 N N . ARG A 1 92 ? 10.784 -4.556 -9.050 1.00 95.56 92 ARG A N 1
ATOM 730 C CA . ARG A 1 92 ? 11.584 -5.678 -8.533 1.00 95.56 92 ARG A CA 1
ATOM 731 C C . ARG A 1 92 ? 11.803 -6.765 -9.575 1.00 95.56 92 ARG A C 1
ATOM 733 O O . ARG A 1 92 ? 12.933 -7.206 -9.719 1.00 95.56 92 ARG A O 1
ATOM 740 N N . TRP A 1 93 ? 10.779 -7.132 -10.344 1.00 95.44 93 TRP A N 1
ATOM 741 C CA . TRP A 1 93 ? 10.935 -8.119 -11.416 1.00 95.44 93 TRP A CA 1
ATOM 742 C C . TRP A 1 93 ? 11.969 -7.700 -12.455 1.00 95.44 93 TRP A C 1
ATOM 744 O O . TRP A 1 93 ? 12.796 -8.519 -12.832 1.00 95.44 93 TRP A O 1
ATOM 754 N N . PHE A 1 94 ? 11.961 -6.436 -12.878 1.00 95.62 94 PHE A N 1
ATOM 755 C CA . PHE A 1 94 ? 12.945 -5.921 -13.835 1.00 95.62 94 PHE A CA 1
ATOM 756 C C . PHE A 1 94 ? 14.371 -5.907 -13.255 1.00 95.62 94 PHE A C 1
ATOM 758 O O . PHE A 1 94 ? 15.324 -6.214 -13.961 1.00 95.62 94 PHE A O 1
ATOM 765 N N . ILE A 1 95 ? 14.526 -5.641 -11.952 1.00 95.62 95 ILE A N 1
ATOM 766 C CA . ILE A 1 95 ? 15.826 -5.739 -11.264 1.00 95.62 95 ILE A CA 1
ATOM 767 C C . ILE A 1 95 ? 16.300 -7.199 -11.159 1.00 95.62 95 ILE A C 1
ATOM 769 O O . ILE A 1 95 ? 17.468 -7.490 -11.400 1.00 95.62 95 ILE A O 1
ATOM 773 N N . GLU A 1 96 ? 15.410 -8.112 -10.769 1.00 97.12 96 GLU A N 1
ATOM 774 C CA . GLU A 1 96 ? 15.712 -9.536 -10.556 1.00 97.12 96 GLU A CA 1
ATOM 775 C C . GLU A 1 96 ? 15.931 -10.289 -11.877 1.00 97.12 96 GLU A C 1
ATOM 777 O O . GLU A 1 96 ? 16.672 -11.273 -11.923 1.00 97.12 96 GLU A O 1
ATOM 782 N N . HIS A 1 97 ? 15.316 -9.814 -12.962 1.00 96.19 97 HIS A N 1
ATOM 783 C CA . HIS A 1 97 ? 15.368 -10.420 -14.286 1.00 96.19 97 HIS A CA 1
ATOM 784 C C . HIS A 1 97 ? 15.637 -9.361 -15.371 1.00 96.19 97 HIS A C 1
ATOM 786 O O . HIS A 1 97 ? 14.716 -8.993 -16.102 1.00 96.19 97 HIS A O 1
ATOM 792 N N . PRO A 1 98 ? 16.897 -8.922 -15.556 1.00 94.19 98 PRO A N 1
ATOM 793 C CA . PRO A 1 98 ? 17.240 -7.878 -16.530 1.00 94.19 98 PRO A CA 1
ATOM 794 C C . PRO A 1 98 ? 16.838 -8.192 -17.980 1.00 94.19 98 PRO A C 1
ATOM 796 O O . PRO A 1 98 ? 16.591 -7.290 -18.764 1.00 94.19 98 PRO A O 1
ATOM 799 N N . ALA A 1 99 ? 16.683 -9.471 -18.345 1.00 94.69 99 ALA A N 1
ATOM 800 C CA . ALA A 1 99 ? 16.184 -9.871 -19.668 1.00 94.69 99 ALA A CA 1
ATOM 801 C C . ALA A 1 99 ? 14.757 -9.360 -19.976 1.00 94.69 99 ALA A C 1
ATOM 803 O O . ALA A 1 99 ? 14.323 -9.380 -21.128 1.00 94.69 99 ALA A O 1
ATOM 804 N N . LEU A 1 100 ? 14.011 -8.920 -18.957 1.00 94.12 100 LEU A N 1
ATOM 805 C CA . LEU A 1 100 ? 12.720 -8.261 -19.137 1.00 94.12 100 LEU A CA 1
ATOM 806 C C . LEU A 1 100 ? 12.858 -6.879 -19.786 1.00 94.12 100 LEU A C 1
ATOM 808 O O . LEU A 1 100 ? 11.920 -6.470 -20.470 1.00 94.12 100 LEU A O 1
ATOM 812 N N . ASP A 1 101 ? 13.998 -6.196 -19.617 1.00 92.25 101 ASP A N 1
ATOM 813 C CA . ASP A 1 101 ? 14.274 -4.914 -20.272 1.00 92.25 101 ASP A CA 1
ATOM 814 C C . ASP A 1 101 ? 14.172 -5.086 -21.788 1.00 92.25 101 ASP A C 1
ATOM 816 O O . ASP A 1 101 ? 13.289 -4.511 -22.419 1.00 92.25 101 ASP A O 1
ATOM 820 N N . ASP A 1 102 ? 14.988 -5.971 -22.361 1.00 91.81 102 ASP A N 1
ATOM 821 C CA . ASP A 1 102 ? 15.023 -6.219 -23.807 1.00 91.81 102 ASP A CA 1
ATOM 822 C C . ASP A 1 102 ? 13.675 -6.713 -24.346 1.00 91.81 102 ASP A C 1
ATOM 824 O O . ASP A 1 102 ? 13.270 -6.384 -25.462 1.00 91.81 102 ASP A O 1
ATOM 828 N N . HIS A 1 103 ? 12.956 -7.506 -23.548 1.00 93.25 103 HIS A N 1
ATOM 829 C CA . HIS A 1 103 ? 11.687 -8.086 -23.967 1.00 93.25 103 HIS A CA 1
ATOM 830 C C . HIS A 1 103 ? 10.547 -7.058 -24.028 1.00 93.25 103 HIS A C 1
ATOM 832 O O . HIS A 1 103 ? 9.698 -7.122 -24.923 1.00 93.25 103 HIS A O 1
ATOM 838 N N . PHE A 1 104 ? 10.496 -6.125 -23.071 1.00 94.06 104 PHE A N 1
ATOM 839 C CA . PHE A 1 104 ? 9.360 -5.215 -22.904 1.00 94.06 104 PHE A CA 1
ATOM 840 C C . PHE A 1 104 ? 9.657 -3.756 -23.256 1.00 94.06 104 PHE A C 1
ATOM 842 O O . PHE A 1 104 ? 8.701 -2.994 -23.417 1.00 94.06 104 PHE A O 1
ATOM 849 N N . TYR A 1 105 ? 10.922 -3.355 -23.415 1.00 91.81 105 TYR A N 1
ATOM 850 C CA . TYR A 1 105 ? 11.294 -1.956 -23.639 1.00 91.81 105 TYR A CA 1
ATOM 851 C C . TYR A 1 105 ? 10.554 -1.336 -24.825 1.00 91.81 105 TYR A C 1
ATOM 853 O O . TYR A 1 105 ? 9.871 -0.331 -24.649 1.00 91.81 105 TYR A O 1
ATOM 861 N N . GLU A 1 106 ? 10.606 -1.965 -26.002 1.00 92.31 106 GLU A N 1
ATOM 862 C CA . GLU A 1 106 ? 9.960 -1.444 -27.218 1.00 92.31 106 GLU A CA 1
ATOM 863 C C . GLU A 1 106 ? 8.441 -1.283 -27.050 1.00 92.31 106 GLU A C 1
ATOM 865 O O . GLU A 1 106 ? 7.853 -0.287 -27.474 1.00 92.31 106 GLU A O 1
ATOM 870 N N . GLN A 1 107 ? 7.791 -2.230 -26.364 1.00 92.06 107 GLN A N 1
ATOM 871 C CA . GLN A 1 107 ? 6.347 -2.188 -26.113 1.00 92.06 107 GLN A CA 1
ATOM 872 C C . GLN A 1 107 ? 5.979 -1.039 -25.166 1.00 92.06 107 GLN A C 1
ATOM 874 O O . GLN A 1 107 ? 5.019 -0.304 -25.412 1.00 92.06 107 GLN A O 1
ATOM 879 N N . ILE A 1 108 ? 6.760 -0.856 -24.096 1.00 90.94 108 ILE A N 1
ATOM 880 C CA . ILE A 1 108 ? 6.579 0.238 -23.137 1.00 90.94 108 ILE A CA 1
ATOM 881 C C . ILE A 1 108 ? 6.855 1.585 -23.818 1.00 90.94 108 ILE A C 1
ATOM 883 O O . ILE A 1 108 ? 6.063 2.516 -23.668 1.00 90.94 108 ILE A O 1
ATOM 887 N N . ALA A 1 109 ? 7.934 1.691 -24.597 1.00 89.62 109 ALA A N 1
ATOM 888 C CA . ALA A 1 109 ? 8.325 2.906 -25.305 1.00 89.62 109 ALA A CA 1
ATOM 889 C C . ALA A 1 109 ? 7.257 3.344 -26.317 1.00 89.62 109 ALA A C 1
ATOM 891 O O . ALA A 1 109 ? 6.842 4.506 -26.309 1.00 89.62 109 ALA A O 1
ATOM 892 N N . ALA A 1 110 ? 6.747 2.412 -27.127 1.00 88.50 110 ALA A N 1
ATOM 893 C CA . ALA A 1 110 ? 5.663 2.675 -28.070 1.00 88.50 110 ALA A CA 1
ATOM 894 C C . ALA A 1 110 ? 4.374 3.127 -27.363 1.00 88.50 110 ALA A C 1
ATOM 896 O O . ALA A 1 110 ? 3.742 4.095 -27.790 1.00 88.50 110 ALA A O 1
ATOM 897 N N . PHE A 1 111 ? 4.002 2.478 -26.252 1.00 88.06 111 PHE A N 1
ATOM 898 C CA . PHE A 1 111 ? 2.838 2.883 -25.461 1.00 88.06 111 PHE A CA 1
ATOM 899 C C . PHE A 1 111 ? 2.997 4.303 -24.904 1.00 88.06 111 PHE A C 1
ATOM 901 O O . PHE A 1 111 ? 2.102 5.133 -25.056 1.00 88.06 111 PHE A O 1
ATOM 908 N N . VAL A 1 112 ? 4.152 4.621 -24.312 1.00 88.06 112 VAL A N 1
ATOM 909 C CA . VAL A 1 112 ? 4.434 5.961 -23.776 1.00 88.06 112 VAL A CA 1
ATOM 910 C C . VAL A 1 112 ? 4.399 7.015 -24.883 1.00 88.06 112 VAL A C 1
ATOM 912 O O . VAL A 1 112 ? 3.799 8.068 -24.681 1.00 88.06 112 VAL A O 1
ATOM 915 N N . ALA A 1 113 ? 4.962 6.734 -26.061 1.00 85.88 113 ALA A N 1
ATOM 916 C CA . ALA A 1 113 ? 4.940 7.655 -27.198 1.00 85.88 113 ALA A CA 1
ATOM 917 C C . ALA A 1 113 ? 3.522 7.921 -27.739 1.00 85.88 113 ALA A C 1
ATOM 919 O O . ALA A 1 113 ? 3.248 9.018 -28.222 1.00 85.88 113 ALA A O 1
ATOM 920 N N . GLY A 1 114 ? 2.620 6.938 -27.650 1.00 80.69 114 GLY A N 1
ATOM 921 C CA . GLY A 1 114 ? 1.218 7.087 -28.049 1.00 80.69 114 GLY A CA 1
ATOM 922 C C . GLY A 1 114 ? 0.330 7.777 -27.006 1.00 80.69 114 GLY A C 1
ATOM 923 O O . GLY A 1 114 ? -0.702 8.340 -27.362 1.00 80.69 114 GLY A O 1
ATOM 924 N N . VAL A 1 115 ? 0.715 7.743 -25.726 1.00 74.81 115 VAL A N 1
ATOM 925 C CA . VAL A 1 115 ? -0.086 8.268 -24.603 1.00 74.81 115 VAL A CA 1
ATOM 926 C C . VAL A 1 115 ? 0.393 9.643 -24.131 1.00 74.81 115 VAL A C 1
ATOM 928 O O . VAL A 1 115 ? -0.411 10.454 -23.671 1.00 74.81 115 VAL A O 1
ATOM 931 N N . VAL A 1 116 ? 1.689 9.937 -24.245 1.00 61.44 116 VAL A N 1
ATOM 932 C CA . VAL A 1 116 ? 2.266 11.228 -23.862 1.00 61.44 116 VAL A CA 1
ATOM 933 C C . VAL A 1 116 ? 2.325 12.125 -25.101 1.00 61.44 116 VAL A C 1
ATOM 935 O O . VAL A 1 116 ? 3.105 11.834 -26.009 1.00 61.44 116 VAL A O 1
ATOM 938 N N . PRO A 1 117 ? 1.556 13.231 -25.175 1.00 56.12 117 PRO A N 1
ATOM 939 C CA . PRO A 1 117 ? 1.717 14.177 -26.270 1.00 56.12 117 PRO A CA 1
ATOM 940 C C . PRO A 1 117 ? 3.155 14.697 -26.252 1.00 56.12 117 PRO A C 1
ATOM 942 O O . PRO A 1 117 ? 3.628 15.187 -25.222 1.00 56.12 117 PRO A O 1
ATOM 945 N N . GLN A 1 118 ? 3.856 14.581 -27.384 1.00 54.09 118 GLN A N 1
ATOM 946 C CA . GLN A 1 118 ? 5.177 15.181 -27.533 1.00 54.09 118 GLN A CA 1
ATOM 947 C C . GLN A 1 118 ? 5.063 16.667 -27.193 1.00 54.09 118 GLN A C 1
ATOM 949 O O . GLN A 1 118 ? 4.384 17.428 -27.885 1.00 54.09 118 GLN A O 1
ATOM 954 N N . ARG A 1 119 ? 5.692 17.081 -26.089 1.00 49.62 119 ARG A N 1
ATOM 955 C CA . ARG A 1 119 ? 5.808 18.494 -25.736 1.00 49.62 119 ARG A CA 1
ATOM 956 C C . ARG A 1 119 ? 6.583 19.142 -26.880 1.00 49.62 119 ARG A C 1
ATOM 958 O O . ARG A 1 119 ? 7.770 18.869 -27.037 1.00 49.62 119 ARG A O 1
ATOM 965 N N . ALA A 1 120 ? 5.898 19.931 -27.707 1.00 48.72 120 ALA A N 1
ATOM 966 C CA . ALA A 1 120 ? 6.536 20.633 -28.809 1.0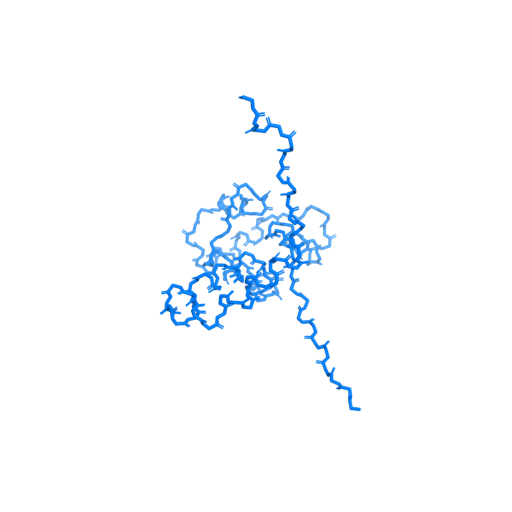0 48.72 120 ALA A CA 1
ATOM 967 C C . ALA A 1 120 ? 7.734 21.433 -28.263 1.00 48.72 120 ALA A C 1
ATOM 969 O O . ALA A 1 120 ? 7.594 22.077 -27.214 1.00 48.72 120 ALA A O 1
ATOM 970 N N . PRO A 1 121 ? 8.906 21.394 -28.919 1.00 51.12 121 PRO A N 1
ATOM 971 C CA . PRO A 1 121 ? 10.023 22.231 -28.511 1.00 51.12 121 PRO A CA 1
ATOM 972 C C . PRO A 1 121 ? 9.575 23.696 -28.533 1.00 51.12 121 PRO A C 1
ATOM 974 O O . PRO A 1 121 ? 8.964 24.147 -29.502 1.00 51.12 121 PRO A O 1
ATOM 977 N N . HIS A 1 122 ? 9.847 24.432 -27.451 1.00 49.09 122 HIS A N 1
ATOM 978 C CA . HIS A 1 122 ? 9.562 25.864 -27.387 1.00 49.09 122 HIS A CA 1
ATOM 979 C C . HIS A 1 122 ? 10.269 26.576 -28.556 1.00 49.09 122 HIS A C 1
ATOM 981 O O . HIS A 1 122 ? 11.502 26.527 -28.628 1.00 49.09 122 HIS A O 1
ATOM 987 N N . PRO A 1 123 ? 9.537 27.259 -29.458 1.00 46.16 123 PRO A N 1
ATOM 988 C CA . PRO A 1 123 ? 10.144 28.060 -30.512 1.00 46.16 123 PRO A CA 1
ATOM 989 C C . PRO A 1 123 ? 10.721 29.329 -29.875 1.00 46.16 123 PRO A C 1
ATOM 991 O O . PRO A 1 123 ? 10.049 30.348 -29.761 1.00 46.16 123 PRO A O 1
ATOM 994 N N . GLY A 1 124 ? 11.952 29.248 -29.374 1.00 53.72 124 GLY A N 1
ATOM 995 C CA . GLY A 1 124 ? 12.600 30.392 -28.728 1.00 53.72 124 GLY A CA 1
ATOM 996 C C . GLY A 1 124 ? 14.067 30.224 -28.339 1.00 53.72 124 GLY A C 1
ATOM 997 O O . GLY A 1 124 ? 14.696 31.216 -27.995 1.00 53.72 124 GLY A O 1
ATOM 998 N N . ALA A 1 125 ? 14.648 29.024 -28.423 1.00 51.59 125 ALA A N 1
ATOM 999 C CA . ALA A 1 125 ? 16.042 28.783 -28.030 1.00 51.59 125 ALA A CA 1
ATOM 1000 C C . ALA A 1 125 ? 17.060 28.944 -29.180 1.00 51.59 125 ALA A C 1
ATOM 1002 O O . ALA A 1 125 ? 18.051 28.223 -29.236 1.00 51.59 125 ALA A O 1
ATOM 1003 N N . LEU A 1 126 ? 16.816 29.878 -30.101 1.00 52.34 126 LEU A N 1
ATOM 1004 C CA . LEU A 1 126 ? 17.827 30.360 -31.044 1.00 52.34 126 LEU A CA 1
ATOM 1005 C C . LEU A 1 126 ? 17.732 31.883 -31.133 1.00 52.34 126 LEU A C 1
ATOM 1007 O O . LEU A 1 126 ? 16.981 32.421 -31.948 1.00 52.34 126 LEU A O 1
ATOM 1011 N N . ARG A 1 127 ? 18.498 32.555 -30.274 1.00 48.06 127 ARG A N 1
ATOM 1012 C CA . ARG A 1 127 ? 19.120 33.851 -30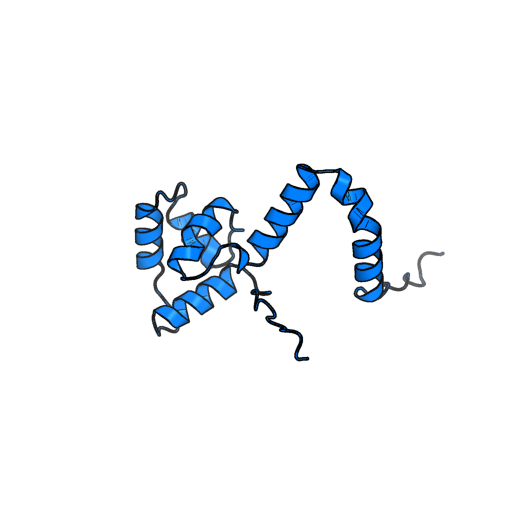.546 1.00 48.06 127 ARG A CA 1
ATOM 1013 C C . ARG A 1 127 ? 20.475 33.898 -29.866 1.00 48.06 127 ARG A C 1
ATOM 1015 O O . ARG A 1 127 ? 20.542 33.444 -28.705 1.00 48.06 127 ARG A O 1
#

Solvent-accessible surface area (backbone atoms only — not comparable to full-atom values): 7755 Å² total; per-residue (Å²): 134,86,78,82,79,77,69,78,86,53,47,82,58,54,58,21,60,49,53,48,51,42,46,24,67,75,68,76,32,99,77,63,72,61,66,64,57,49,53,56,33,50,76,71,65,52,90,66,58,73,65,54,56,54,29,26,56,71,56,80,32,86,77,49,62,70,58,38,60,57,46,23,59,75,62,76,40,60,42,71,42,34,37,66,42,44,53,52,51,52,54,48,48,43,71,78,38,59,72,49,47,80,72,42,45,67,62,53,52,52,50,46,62,75,72,47,78,79,77,72,79,74,94,70,90,81,129